Protein AF-A0A7S9LL76-F1 (afdb_monomer_lite)

Radius of gyration: 12.49 Å; chains: 1; bounding box: 30×31×32 Å

Structure (mmCIF, N/CA/C/O backbone):
data_AF-A0A7S9LL76-F1
#
_entry.id   AF-A0A7S9LL76-F1
#
loop_
_atom_site.group_PDB
_atom_site.id
_atom_site.type_symbol
_atom_site.label_atom_id
_atom_site.label_alt_id
_atom_site.label_comp_id
_atom_site.label_asym_id
_atom_site.label_entity_id
_atom_site.label_seq_id
_atom_site.pdbx_PDB_ins_code
_atom_site.Cartn_x
_atom_site.Cartn_y
_atom_site.Cartn_z
_atom_site.occupancy
_atom_site.B_iso_or_equiv
_atom_site.auth_seq_id
_atom_site.auth_comp_id
_atom_site.auth_asym_id
_atom_site.auth_atom_id
_atom_site.pdbx_PDB_model_num
ATOM 1 N N . MET A 1 1 ? -9.385 0.356 19.859 1.00 45.59 1 MET A N 1
ATOM 2 C CA . MET A 1 1 ? -9.387 0.904 18.490 1.00 45.59 1 MET A CA 1
ATOM 3 C C . MET A 1 1 ? -7.946 0.902 18.036 1.00 45.59 1 MET A C 1
ATOM 5 O O . MET A 1 1 ? -7.124 1.498 18.719 1.00 45.59 1 MET A O 1
ATOM 9 N N . THR A 1 2 ? -7.626 0.110 17.017 1.00 56.16 2 THR A N 1
ATOM 10 C CA . THR A 1 2 ? -6.292 0.042 16.408 1.00 56.16 2 THR A CA 1
ATOM 11 C C . THR A 1 2 ? -5.939 1.434 15.894 1.00 56.16 2 THR A C 1
ATOM 13 O O . THR A 1 2 ? -6.780 2.080 15.281 1.00 56.16 2 THR A O 1
ATOM 16 N N . GLU A 1 3 ? -4.748 1.934 16.206 1.00 63.91 3 GLU A N 1
ATOM 17 C CA . GLU A 1 3 ? -4.321 3.264 15.769 1.00 63.91 3 GLU A CA 1
ATOM 18 C C . GLU A 1 3 ? -4.212 3.286 14.238 1.00 63.91 3 GLU A C 1
ATOM 20 O O . GLU A 1 3 ? -3.368 2.599 13.661 1.00 63.91 3 GLU A O 1
ATOM 25 N N . GLU A 1 4 ? -5.089 4.043 13.578 1.00 73.75 4 GLU A N 1
ATOM 26 C CA . GLU A 1 4 ? -5.125 4.142 12.120 1.00 73.75 4 GLU A CA 1
ATOM 27 C C . GLU A 1 4 ? -4.033 5.099 11.628 1.00 73.75 4 GLU A C 1
ATOM 29 O O . GLU A 1 4 ? -4.045 6.296 11.930 1.00 73.75 4 GLU A O 1
ATOM 34 N N . TRP A 1 5 ? -3.084 4.576 10.853 1.00 86.75 5 TRP A N 1
ATOM 35 C CA . TRP A 1 5 ? -2.123 5.397 10.122 1.00 86.75 5 TRP A CA 1
ATOM 36 C C . TRP A 1 5 ? -2.677 5.740 8.741 1.00 86.75 5 TRP A C 1
ATOM 38 O O . TRP A 1 5 ? -3.417 4.968 8.136 1.00 86.75 5 TRP A O 1
ATOM 48 N N . CYS A 1 6 ? -2.295 6.893 8.214 1.00 88.56 6 CYS A N 1
ATOM 49 C CA . CYS A 1 6 ? -2.582 7.310 6.849 1.00 88.56 6 CYS A CA 1
ATOM 50 C C . CYS A 1 6 ? -1.319 7.239 5.993 1.00 88.56 6 CYS A C 1
ATOM 52 O O . CYS A 1 6 ? -0.209 7.437 6.492 1.00 88.56 6 CYS A O 1
ATOM 54 N N . PHE A 1 7 ? -1.501 6.964 4.703 1.00 90.31 7 PHE A N 1
ATOM 55 C CA . PHE A 1 7 ? -0.413 6.805 3.747 1.00 90.31 7 PHE A CA 1
ATOM 56 C C . PHE A 1 7 ? -0.667 7.624 2.479 1.00 90.31 7 PHE A C 1
ATOM 58 O O . PHE A 1 7 ? -1.651 7.399 1.769 1.00 90.31 7 PHE A O 1
ATOM 65 N N . HIS A 1 8 ? 0.220 8.575 2.192 1.00 90.50 8 HIS A N 1
ATOM 66 C CA . HIS A 1 8 ? 0.161 9.439 1.013 1.00 90.50 8 HIS A CA 1
ATOM 67 C C . HIS A 1 8 ? 1.220 9.035 -0.013 1.00 90.50 8 HIS A C 1
ATOM 69 O O . HIS A 1 8 ? 2.314 8.596 0.350 1.00 90.50 8 HIS A O 1
ATOM 75 N N . ASN A 1 9 ? 0.911 9.239 -1.293 1.00 91.81 9 ASN A N 1
ATOM 76 C CA . ASN A 1 9 ? 1.764 8.891 -2.427 1.00 91.81 9 ASN A CA 1
ATOM 77 C C . ASN A 1 9 ? 2.223 7.427 -2.378 1.00 91.81 9 ASN A C 1
ATOM 79 O O . ASN A 1 9 ? 3.394 7.138 -2.606 1.00 91.81 9 ASN A O 1
ATOM 83 N N . ALA A 1 10 ? 1.306 6.515 -2.044 1.00 92.94 10 ALA A N 1
ATOM 84 C CA . ALA A 1 10 ? 1.598 5.095 -1.949 1.00 92.94 10 A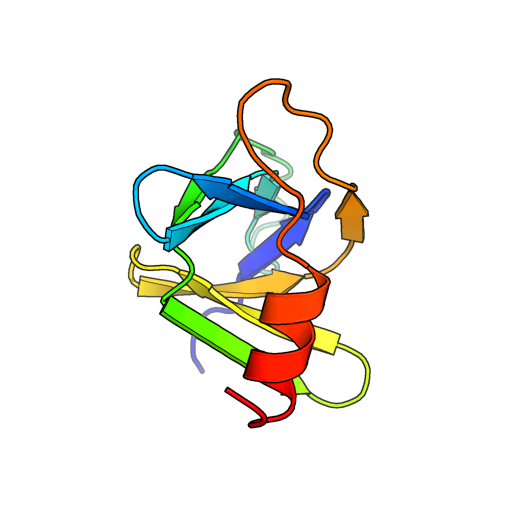LA A CA 1
ATOM 85 C C . ALA A 1 10 ? 2.014 4.543 -3.320 1.00 92.94 10 ALA A C 1
ATOM 87 O O . ALA A 1 10 ? 1.237 4.583 -4.276 1.00 92.94 10 ALA A O 1
ATOM 88 N N . VAL A 1 11 ? 3.230 4.016 -3.397 1.00 94.81 11 VAL A N 1
ATOM 89 C CA . VAL A 1 11 ? 3.774 3.304 -4.552 1.00 94.81 11 VAL A CA 1
ATOM 90 C C . VAL A 1 11 ? 3.913 1.841 -4.173 1.00 94.81 11 VAL A C 1
ATOM 92 O O . VAL A 1 11 ? 4.680 1.510 -3.273 1.00 94.81 11 VAL A O 1
ATOM 95 N N . PHE A 1 12 ? 3.190 0.969 -4.866 1.00 95.94 12 PHE A N 1
ATOM 96 C CA . PHE A 1 12 ? 3.247 -0.475 -4.657 1.00 95.94 12 PHE A CA 1
ATOM 97 C C . PHE A 1 12 ? 4.140 -1.083 -5.727 1.00 95.94 12 PHE A C 1
ATOM 99 O O . PHE A 1 12 ? 3.829 -0.973 -6.912 1.00 95.94 12 PHE A O 1
ATOM 106 N N . ALA A 1 13 ? 5.235 -1.719 -5.323 1.00 96.25 13 ALA A N 1
ATOM 107 C CA . ALA A 1 13 ? 6.187 -2.295 -6.261 1.00 96.25 13 ALA A CA 1
ATOM 108 C C . ALA A 1 13 ? 6.567 -3.725 -5.879 1.00 96.25 13 ALA A C 1
ATOM 110 O O . ALA A 1 13 ? 6.836 -4.014 -4.710 1.00 96.25 13 ALA A O 1
ATOM 111 N N . HIS A 1 14 ? 6.642 -4.605 -6.877 1.00 94.94 14 HIS A N 1
ATOM 112 C CA . HIS A 1 14 ? 7.233 -5.933 -6.723 1.00 94.94 14 HIS A CA 1
ATOM 113 C C . HIS A 1 14 ? 8.741 -5.783 -6.542 1.00 94.94 14 HIS A C 1
ATOM 115 O O . HIS A 1 14 ? 9.471 -5.543 -7.503 1.00 94.94 14 HIS A O 1
ATOM 121 N N . TRP A 1 15 ? 9.215 -5.897 -5.303 1.00 89.88 15 TRP A N 1
ATOM 122 C CA . TRP A 1 15 ? 10.621 -5.704 -4.967 1.00 89.88 15 TRP A CA 1
ATOM 123 C C . TRP A 1 15 ? 11.052 -6.611 -3.809 1.00 89.88 15 TRP A C 1
ATOM 125 O O . TRP A 1 15 ? 10.344 -6.788 -2.820 1.00 89.88 15 TRP A O 1
ATOM 135 N N . GLN A 1 16 ? 12.240 -7.212 -3.943 1.00 85.50 16 GLN A N 1
ATOM 136 C CA . GLN A 1 16 ? 12.859 -8.104 -2.952 1.00 85.50 16 GLN A CA 1
ATOM 137 C C . GLN A 1 16 ? 11.936 -9.237 -2.458 1.00 85.50 16 GLN A C 1
ATOM 139 O O . GLN A 1 16 ? 11.835 -9.491 -1.252 1.00 85.50 16 GLN A O 1
ATOM 144 N N . GLY A 1 17 ? 11.267 -9.924 -3.391 1.00 86.94 17 GLY A N 1
ATOM 145 C CA . GLY A 1 17 ? 10.483 -11.132 -3.103 1.00 86.94 17 GLY A CA 1
ATOM 146 C C . GLY A 1 17 ? 9.105 -10.883 -2.482 1.00 86.94 17 GLY A C 1
ATOM 147 O O . GLY A 1 17 ? 8.585 -11.765 -1.808 1.00 86.94 17 GLY A O 1
ATOM 148 N N . GLY A 1 18 ? 8.530 -9.696 -2.676 1.00 92.44 18 GLY A N 1
ATOM 149 C CA . GLY A 1 18 ? 7.165 -9.366 -2.269 1.00 92.44 18 GLY A CA 1
ATOM 150 C C . GLY A 1 18 ? 6.752 -7.986 -2.774 1.00 92.44 18 GLY A C 1
ATOM 151 O O . GLY A 1 18 ? 7.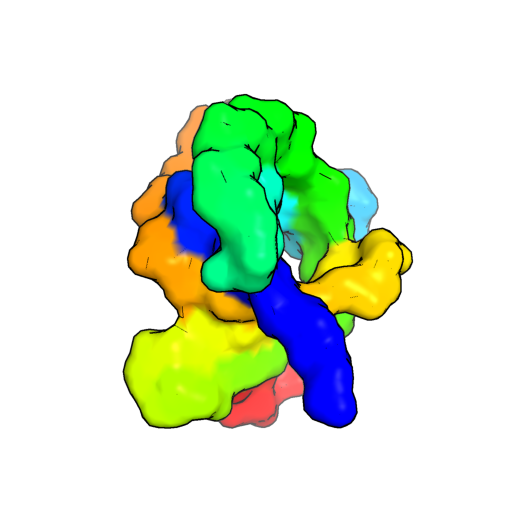467 -7.369 -3.565 1.00 92.44 18 GLY A O 1
ATOM 152 N N . ILE A 1 19 ? 5.617 -7.488 -2.291 1.00 96.06 19 ILE A N 1
ATOM 153 C CA . ILE A 1 19 ? 5.161 -6.130 -2.590 1.00 96.06 19 ILE A CA 1
ATOM 154 C C . ILE A 1 19 ? 5.700 -5.202 -1.505 1.00 96.06 19 ILE A C 1
ATOM 156 O O . ILE A 1 19 ? 5.411 -5.386 -0.324 1.00 96.06 19 ILE A O 1
ATOM 160 N N . THR A 1 20 ? 6.495 -4.212 -1.893 1.00 95.50 20 THR A N 1
ATOM 161 C CA . THR A 1 20 ? 6.940 -3.145 -0.992 1.00 95.50 20 T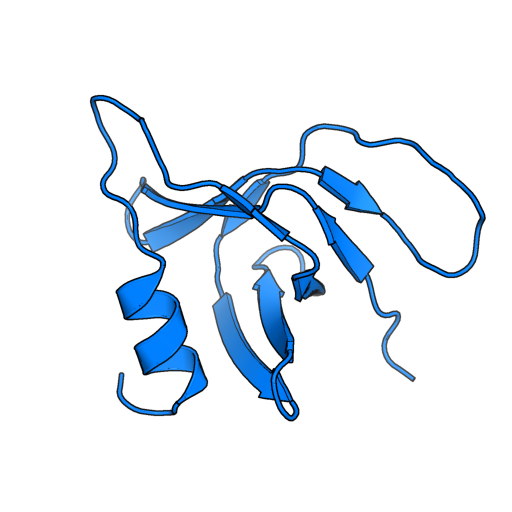HR A CA 1
ATOM 162 C C . THR A 1 20 ? 6.147 -1.881 -1.291 1.00 95.50 20 THR A C 1
ATOM 164 O O . THR A 1 20 ? 5.962 -1.521 -2.456 1.00 95.50 20 THR A O 1
ATOM 167 N N . VAL A 1 21 ? 5.666 -1.223 -0.239 1.00 94.25 21 VAL A N 1
ATOM 168 C CA . VAL A 1 21 ? 4.921 0.034 -0.321 1.00 94.25 21 VAL A CA 1
ATOM 169 C C . VAL A 1 21 ? 5.856 1.177 0.052 1.00 94.25 21 VAL A C 1
ATOM 171 O O . VAL A 1 21 ? 6.423 1.147 1.140 1.00 94.25 21 VAL A O 1
ATOM 174 N N . PHE A 1 22 ? 6.008 2.174 -0.821 1.00 92.75 22 PHE A N 1
ATOM 175 C CA . PHE A 1 22 ? 6.784 3.400 -0.582 1.00 92.75 22 PHE A CA 1
ATOM 176 C C . PHE A 1 22 ? 5.863 4.606 -0.507 1.00 92.75 22 PHE A C 1
ATOM 178 O O . PHE A 1 22 ? 4.873 4.661 -1.230 1.00 92.75 22 PHE A O 1
ATOM 185 N N . GLY A 1 23 ? 6.204 5.597 0.310 1.00 91.38 23 GLY A N 1
ATOM 186 C CA . GLY A 1 23 ? 5.521 6.889 0.322 1.00 91.38 23 GLY A CA 1
ATOM 187 C C . GLY A 1 23 ? 5.677 7.579 1.665 1.00 91.38 23 GLY A C 1
ATOM 188 O O . GLY A 1 23 ? 6.752 7.537 2.259 1.00 91.38 23 GLY A O 1
ATOM 189 N N . PHE A 1 24 ? 4.615 8.222 2.138 1.00 88.94 24 PHE A N 1
ATOM 190 C CA . PHE A 1 24 ? 4.641 9.030 3.354 1.00 88.94 24 PHE A CA 1
ATOM 191 C C . PHE A 1 24 ? 3.585 8.546 4.341 1.00 88.94 24 PHE A C 1
ATOM 193 O O . PHE A 1 24 ? 2.392 8.587 4.042 1.00 88.94 24 PHE A O 1
ATOM 200 N N . ALA A 1 25 ? 4.027 8.108 5.519 1.00 88.44 25 ALA A N 1
ATOM 201 C CA . ALA A 1 25 ? 3.161 7.632 6.590 1.00 88.44 25 ALA A CA 1
ATOM 202 C C . ALA A 1 25 ? 2.973 8.708 7.667 1.00 88.44 25 ALA A C 1
ATOM 204 O O . ALA A 1 25 ? 3.950 9.306 8.113 1.00 88.44 25 ALA A O 1
ATOM 205 N N . TYR A 1 26 ? 1.742 8.914 8.133 1.00 83.31 26 TYR A N 1
ATOM 206 C CA . TYR A 1 26 ? 1.447 9.841 9.230 1.00 83.31 26 TYR A CA 1
ATOM 207 C C . TYR A 1 26 ? 0.248 9.382 10.065 1.00 83.31 26 TYR A C 1
ATOM 209 O O . TYR A 1 26 ? -0.530 8.526 9.644 1.00 83.31 26 TYR A O 1
ATOM 217 N N . LYS A 1 27 ? 0.106 9.940 11.269 1.00 78.25 27 LYS A N 1
ATOM 218 C CA . LYS A 1 27 ? -0.951 9.592 12.225 1.00 78.25 27 LYS A CA 1
ATOM 219 C C . LYS A 1 27 ? -1.996 10.704 12.265 1.00 78.25 27 LYS A C 1
ATOM 221 O O . LYS A 1 27 ? -1.652 11.873 12.396 1.00 78.25 27 LYS A O 1
ATOM 226 N N . THR A 1 28 ? -3.272 10.350 12.180 1.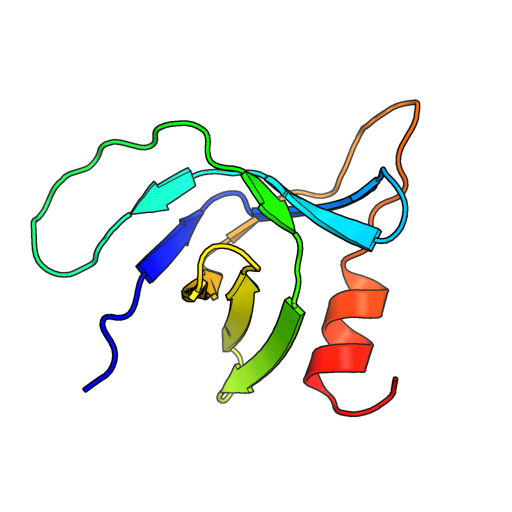00 67.62 28 THR A N 1
ATOM 227 C CA . THR A 1 28 ? -4.400 11.300 12.142 1.00 67.62 28 THR A CA 1
ATOM 228 C C . THR A 1 28 ? -4.673 12.024 13.466 1.00 67.62 28 THR A C 1
ATOM 230 O O . THR A 1 28 ? -5.494 12.931 13.479 1.00 67.62 28 THR A O 1
ATOM 233 N N . ALA A 1 29 ? -4.009 11.648 14.567 1.00 62.28 29 ALA A N 1
ATOM 234 C CA . ALA A 1 29 ? -4.300 12.147 15.915 1.00 62.28 29 ALA A CA 1
ATOM 235 C C . ALA A 1 29 ? -3.338 13.227 16.452 1.00 62.28 29 ALA A C 1
ATOM 237 O O . ALA A 1 29 ? -3.541 13.676 17.574 1.00 62.28 29 ALA A O 1
ATOM 238 N N . ASP A 1 30 ? -2.320 13.653 15.697 1.00 55.97 30 ASP A N 1
ATOM 239 C CA . ASP A 1 30 ? -1.264 14.512 16.259 1.00 55.97 30 ASP A CA 1
ATOM 240 C C . ASP A 1 30 ? -0.896 15.745 15.407 1.00 55.97 30 ASP A C 1
ATOM 242 O O . ASP A 1 30 ? 0.042 16.446 15.768 1.00 55.97 30 ASP A O 1
ATOM 246 N N . ASP A 1 31 ? -1.591 16.052 14.299 1.00 51.09 31 ASP A N 1
ATOM 247 C CA . ASP A 1 31 ? -1.273 17.210 13.420 1.00 51.09 31 ASP A CA 1
ATOM 248 C C . ASP A 1 31 ? 0.211 17.273 12.966 1.00 51.09 31 ASP A C 1
ATOM 250 O O . ASP A 1 31 ? 0.706 18.292 12.482 1.00 51.09 31 ASP A O 1
ATOM 254 N N . ILE A 1 32 ? 0.955 16.166 13.095 1.00 49.09 32 ILE A N 1
ATOM 255 C CA . ILE A 1 32 ? 2.357 16.083 12.688 1.00 49.09 32 ILE A CA 1
ATOM 256 C C . ILE A 1 32 ? 2.398 15.751 11.197 1.00 49.09 32 ILE A C 1
ATOM 258 O O . ILE A 1 32 ? 2.427 14.586 10.789 1.00 49.09 32 ILE A O 1
ATOM 262 N N . GLU A 1 33 ? 2.460 16.796 10.376 1.00 49.16 33 GLU A N 1
ATOM 263 C CA . GLU A 1 33 ? 2.978 16.730 9.011 1.00 49.16 33 GLU A CA 1
ATOM 264 C C . GLU A 1 33 ? 4.492 16.476 9.048 1.00 49.16 33 GLU A C 1
ATOM 266 O O . GLU A 1 33 ? 5.316 17.365 8.838 1.00 49.16 33 GLU A O 1
ATOM 271 N N . SER A 1 34 ? 4.892 15.237 9.316 1.00 49.72 34 SER A N 1
ATOM 272 C CA . SER A 1 34 ? 6.233 14.782 8.964 1.00 49.72 34 SER A CA 1
ATOM 273 C C . SER A 1 34 ? 6.099 13.606 8.016 1.00 49.72 34 SER A C 1
ATOM 275 O O . SER A 1 34 ? 6.092 12.448 8.428 1.00 49.72 34 SER A O 1
ATOM 277 N N . GLY A 1 35 ? 5.980 13.908 6.726 1.00 53.66 35 GLY A N 1
ATOM 278 C CA . GLY A 1 35 ? 6.219 12.927 5.682 1.00 53.66 35 GLY A CA 1
ATOM 279 C C . GLY A 1 35 ? 7.698 12.555 5.693 1.00 53.66 35 GLY A C 1
ATOM 280 O O . GLY A 1 35 ? 8.472 13.047 4.878 1.00 53.66 35 GLY A O 1
ATOM 281 N N . THR A 1 36 ? 8.119 11.702 6.620 1.00 66.44 36 THR A N 1
ATOM 282 C CA . THR A 1 36 ? 9.358 10.959 6.432 1.00 66.44 36 THR A CA 1
ATOM 283 C C . THR A 1 36 ? 9.059 9.860 5.426 1.00 66.44 36 THR A C 1
ATOM 285 O O . THR A 1 36 ? 8.026 9.191 5.503 1.00 66.44 36 THR A O 1
ATOM 288 N N . GLY A 1 37 ? 9.928 9.725 4.422 1.00 81.69 37 GLY A N 1
ATOM 289 C CA . GLY A 1 37 ? 9.820 8.630 3.468 1.00 81.69 37 GLY A CA 1
ATOM 290 C C . GLY A 1 37 ? 9.773 7.316 4.241 1.00 81.69 37 GLY A C 1
ATOM 291 O O . GLY A 1 37 ? 10.712 6.994 4.969 1.00 81.69 37 GLY A O 1
ATOM 292 N N . HIS A 1 38 ? 8.668 6.591 4.112 1.00 89.31 38 HIS A N 1
ATOM 293 C CA . HIS A 1 38 ? 8.450 5.310 4.766 1.00 89.31 38 HIS A CA 1
ATOM 294 C C . HIS A 1 38 ? 8.347 4.227 3.710 1.00 89.31 38 HIS A C 1
ATOM 296 O O . HIS A 1 38 ? 7.799 4.440 2.624 1.00 89.31 38 HIS A O 1
ATOM 302 N N . HIS A 1 39 ? 8.867 3.055 4.046 1.00 91.38 39 HIS A N 1
ATOM 303 C CA . HIS A 1 39 ? 8.617 1.862 3.270 1.00 91.38 39 HIS A CA 1
ATOM 304 C C . HIS A 1 39 ? 8.406 0.665 4.180 1.00 91.38 39 HIS A C 1
ATOM 306 O O . HIS A 1 39 ? 9.053 0.522 5.215 1.00 91.38 39 HIS A O 1
ATOM 312 N N . THR A 1 40 ? 7.487 -0.200 3.783 1.00 94.12 40 THR A N 1
ATOM 313 C CA . THR A 1 40 ? 7.181 -1.445 4.489 1.00 94.12 40 THR A CA 1
ATOM 314 C C . THR A 1 40 ? 6.774 -2.496 3.468 1.00 94.12 40 THR A C 1
ATOM 316 O O . THR A 1 40 ? 6.300 -2.156 2.379 1.00 94.12 40 THR A O 1
ATOM 319 N N . LYS A 1 41 ? 6.980 -3.776 3.780 1.00 95.88 41 LYS A N 1
ATOM 320 C CA . LYS A 1 41 ? 6.443 -4.847 2.940 1.00 95.88 41 LYS A CA 1
ATOM 321 C C . LYS A 1 41 ? 4.962 -5.009 3.237 1.00 95.88 41 LYS A C 1
ATOM 323 O O . LYS A 1 41 ? 4.539 -4.905 4.387 1.00 95.88 41 LYS A O 1
ATOM 328 N N . LEU A 1 42 ? 4.188 -5.253 2.194 1.00 95.44 42 LEU A N 1
ATOM 329 C CA . LEU A 1 42 ? 2.772 -5.537 2.301 1.00 95.44 42 LEU A CA 1
ATOM 330 C C . LEU A 1 42 ? 2.595 -6.952 2.855 1.00 95.44 42 LEU A C 1
ATOM 332 O O . LEU A 1 42 ? 3.146 -7.911 2.315 1.00 95.44 42 LEU A O 1
ATOM 336 N N . GLN A 1 43 ? 1.861 -7.050 3.957 1.00 95.25 43 GLN A N 1
ATOM 337 C CA . GLN A 1 43 ? 1.484 -8.309 4.585 1.00 95.25 43 GLN A CA 1
ATOM 338 C C . GLN A 1 43 ? 0.073 -8.726 4.168 1.00 95.25 43 GLN A C 1
ATOM 340 O O . GLN A 1 43 ? -0.140 -9.897 3.876 1.00 95.25 43 GLN A O 1
ATOM 345 N N . ASP A 1 44 ? -0.859 -7.773 4.147 1.00 94.69 44 ASP A N 1
ATOM 346 C CA . ASP A 1 44 ? -2.253 -7.989 3.761 1.00 94.69 44 ASP A CA 1
ATOM 347 C C . ASP A 1 44 ? -2.873 -6.685 3.237 1.00 94.69 44 ASP A C 1
ATOM 349 O O . ASP A 1 44 ? -2.352 -5.596 3.518 1.00 94.69 44 ASP A O 1
ATOM 353 N N . ALA A 1 45 ? -3.973 -6.776 2.496 1.00 96.00 45 ALA A N 1
ATOM 354 C CA . ALA A 1 45 ? -4.724 -5.630 1.990 1.00 96.00 45 ALA A CA 1
ATOM 355 C C . ALA A 1 45 ? -6.224 -5.922 1.961 1.00 96.00 45 ALA A C 1
ATOM 357 O O . ALA A 1 45 ? -6.632 -7.057 1.751 1.00 96.00 45 ALA A O 1
ATOM 358 N N . TRP A 1 46 ? -7.049 -4.893 2.157 1.00 96.38 46 TRP A N 1
ATOM 359 C CA . TRP A 1 46 ? -8.509 -5.006 2.088 1.00 96.38 46 TRP A CA 1
ATOM 360 C C . TRP A 1 46 ? -9.157 -3.677 1.702 1.00 96.38 46 TRP A C 1
ATOM 362 O O . TRP A 1 46 ? -8.578 -2.599 1.874 1.00 96.38 46 TRP A O 1
ATOM 372 N N . LEU A 1 47 ? -10.379 -3.759 1.177 1.00 94.81 47 LEU A N 1
ATOM 373 C CA . LEU A 1 47 ? -11.229 -2.602 0.914 1.00 94.81 47 LEU A CA 1
ATOM 374 C C . LEU A 1 47 ? -12.239 -2.414 2.053 1.00 94.81 47 LEU A C 1
ATOM 376 O O . LEU A 1 47 ? -12.920 -3.357 2.452 1.00 94.81 47 LEU A O 1
ATOM 380 N N . ASP A 1 48 ? -12.363 -1.184 2.548 1.00 92.38 48 ASP A N 1
ATOM 381 C CA . ASP A 1 48 ? -13.486 -0.744 3.386 1.00 92.38 48 ASP A CA 1
ATOM 382 C C . ASP A 1 48 ? -14.253 0.352 2.631 1.00 92.38 48 ASP A C 1
ATOM 384 O O . ASP A 1 48 ? -13.838 1.515 2.547 1.00 92.38 48 ASP A O 1
ATOM 388 N N . GLY A 1 49 ? -15.337 -0.056 1.969 1.00 90.56 49 GLY A N 1
ATOM 389 C CA . GLY A 1 49 ? -15.989 0.751 0.939 1.00 90.56 49 GLY A CA 1
ATO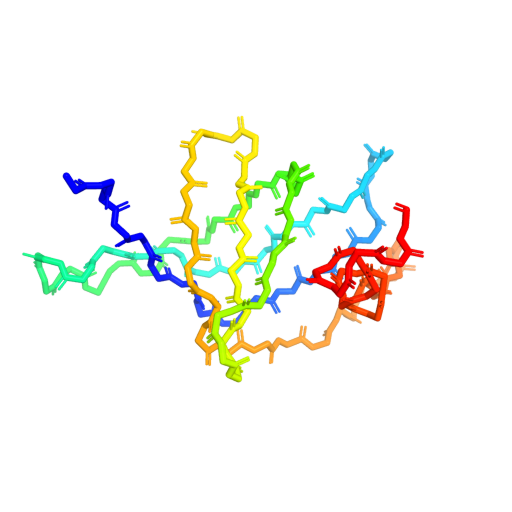M 390 C C . GLY A 1 49 ? -15.049 0.995 -0.246 1.00 90.56 49 GLY A C 1
ATOM 391 O O . GLY A 1 49 ? -14.501 0.060 -0.816 1.00 90.56 49 GLY A O 1
ATOM 392 N N . GLU A 1 50 ? -14.844 2.260 -0.611 1.00 90.06 50 GLU A N 1
ATOM 393 C CA . GLU A 1 50 ? -13.933 2.660 -1.700 1.00 90.06 50 GLU A CA 1
ATOM 394 C C . GLU A 1 50 ? -12.489 2.898 -1.221 1.00 90.06 50 GLU A C 1
ATOM 396 O O . GLU A 1 50 ? -11.636 3.372 -1.973 1.00 90.06 50 GLU A O 1
ATOM 401 N N . ARG A 1 51 ? -12.206 2.643 0.060 1.00 92.38 51 ARG A N 1
ATOM 402 C CA . ARG A 1 51 ? -10.913 2.953 0.673 1.00 92.38 51 ARG A CA 1
ATOM 403 C C . ARG A 1 51 ? -10.062 1.699 0.733 1.00 92.38 51 ARG A C 1
ATOM 405 O O . ARG A 1 51 ? -10.467 0.704 1.325 1.00 92.38 51 ARG A O 1
ATOM 412 N N . LEU A 1 52 ? -8.857 1.790 0.183 1.00 95.56 52 LEU A N 1
ATOM 413 C CA . LEU A 1 52 ? -7.849 0.748 0.310 1.00 95.56 52 LEU A CA 1
ATOM 414 C C . LEU A 1 52 ? -7.110 0.882 1.641 1.00 95.56 52 LEU A C 1
ATOM 416 O O . LEU A 1 52 ? -6.595 1.953 1.980 1.00 95.56 52 LEU A O 1
ATOM 420 N N . TYR A 1 53 ? -7.023 -0.233 2.351 1.00 95.06 53 TYR A N 1
ATOM 421 C CA . TYR A 1 53 ? -6.205 -0.408 3.536 1.00 95.06 53 TYR A CA 1
ATOM 422 C C . TYR A 1 53 ? -5.164 -1.494 3.281 1.00 95.06 53 TYR A C 1
ATOM 424 O O . TYR A 1 53 ? -5.391 -2.417 2.498 1.00 95.06 53 TYR A O 1
ATOM 432 N N . PHE A 1 54 ? -4.019 -1.385 3.947 1.00 95.19 54 PHE A N 1
ATOM 433 C CA . PHE A 1 54 ? -3.032 -2.456 3.976 1.00 95.19 54 PHE A CA 1
ATOM 434 C C . PHE A 1 54 ? -2.403 -2.598 5.358 1.00 95.19 54 PHE A C 1
ATOM 436 O O . PHE A 1 54 ? -2.245 -1.622 6.101 1.00 95.19 54 PHE A O 1
ATOM 443 N N . GLN A 1 55 ? -2.011 -3.823 5.685 1.00 95.12 55 GLN A N 1
ATOM 444 C CA . GLN A 1 55 ? -1.154 -4.119 6.819 1.00 95.12 55 GLN A CA 1
ATOM 445 C C . GLN A 1 55 ? 0.290 -4.218 6.335 1.00 95.12 55 GLN A C 1
ATOM 447 O O . GLN A 1 55 ? 0.605 -4.982 5.420 1.00 95.12 55 GLN A O 1
ATOM 452 N N . GLY A 1 56 ? 1.171 -3.426 6.938 1.00 94.00 56 GLY A N 1
ATOM 453 C CA . GLY A 1 56 ? 2.606 -3.538 6.725 1.00 94.00 56 GLY A CA 1
ATOM 454 C C . GLY A 1 56 ? 3.229 -4.588 7.645 1.00 94.00 56 GLY A C 1
ATOM 455 O O . GLY A 1 56 ? 2.752 -4.829 8.756 1.00 94.00 56 GLY A O 1
ATOM 456 N N . THR A 1 57 ? 4.355 -5.164 7.229 1.00 94.81 57 THR A N 1
ATOM 457 C CA . THR A 1 57 ? 5.161 -6.076 8.065 1.00 94.81 57 THR A CA 1
ATOM 458 C C . THR A 1 57 ? 5.788 -5.398 9.290 1.00 94.81 57 THR A C 1
ATOM 460 O O . THR A 1 57 ? 6.347 -6.063 10.155 1.00 94.81 57 THR A O 1
ATOM 463 N N . ASP A 1 58 ? 5.703 -4.071 9.373 1.00 90.62 58 ASP A N 1
ATOM 464 C CA . ASP A 1 58 ? 6.031 -3.267 10.553 1.00 90.62 58 ASP A CA 1
ATOM 465 C C . ASP A 1 58 ? 4.917 -3.279 11.620 1.00 90.62 58 ASP A C 1
ATOM 467 O O . ASP A 1 58 ? 5.011 -2.576 12.627 1.00 90.62 58 ASP A O 1
ATOM 471 N N . GLY A 1 59 ? 3.868 -4.085 11.418 1.00 89.75 59 GLY A N 1
ATOM 472 C CA . GLY A 1 59 ? 2.774 -4.292 12.368 1.00 89.75 59 GLY A CA 1
ATOM 473 C C . GLY A 1 59 ? 1.736 -3.172 12.372 1.00 89.75 59 GLY A C 1
ATOM 474 O O . GLY A 1 59 ? 0.845 -3.165 13.222 1.00 89.75 59 GLY A O 1
ATOM 475 N N . ARG A 1 60 ? 1.835 -2.220 11.438 1.00 89.88 60 ARG A N 1
ATOM 476 C CA . ARG A 1 60 ? 0.940 -1.063 11.337 1.00 89.88 60 ARG A CA 1
ATOM 477 C C . ARG A 1 60 ? -0.101 -1.272 10.247 1.00 89.88 60 ARG A C 1
ATOM 479 O O . ARG A 1 60 ? 0.155 -1.902 9.224 1.00 89.88 60 ARG A O 1
ATOM 486 N N . THR A 1 61 ? -1.288 -0.725 10.487 1.00 92.69 61 THR A N 1
ATOM 487 C CA . THR A 1 61 ? -2.367 -0.660 9.499 1.00 92.69 61 THR A CA 1
ATOM 488 C C . THR A 1 61 ? -2.433 0.739 8.925 1.00 92.69 61 THR A C 1
ATOM 490 O O . THR A 1 61 ? -2.480 1.721 9.671 1.00 92.69 61 THR A O 1
ATOM 493 N N . TYR A 1 62 ? -2.463 0.808 7.602 1.00 92.12 62 TYR A N 1
ATOM 494 C CA . TYR A 1 62 ? -2.428 2.043 6.849 1.00 92.12 62 TYR A CA 1
ATOM 495 C C . TYR A 1 62 ? -3.663 2.175 5.975 1.00 92.12 62 TYR A C 1
ATOM 497 O O . TYR A 1 62 ? -3.970 1.289 5.181 1.00 92.12 62 TYR A O 1
ATOM 505 N N . ARG A 1 63 ? -4.324 3.325 6.066 1.00 93.56 63 ARG A N 1
ATOM 506 C CA . ARG A 1 63 ? -5.287 3.783 5.073 1.00 93.56 63 ARG A CA 1
ATOM 507 C C . ARG A 1 63 ? -4.548 4.481 3.939 1.00 93.56 63 ARG A C 1
ATOM 509 O O . ARG A 1 63 ? -3.843 5.468 4.167 1.00 93.56 63 ARG A O 1
ATOM 516 N N . VAL A 1 64 ? -4.756 4.023 2.712 1.00 93.88 64 VAL A N 1
ATOM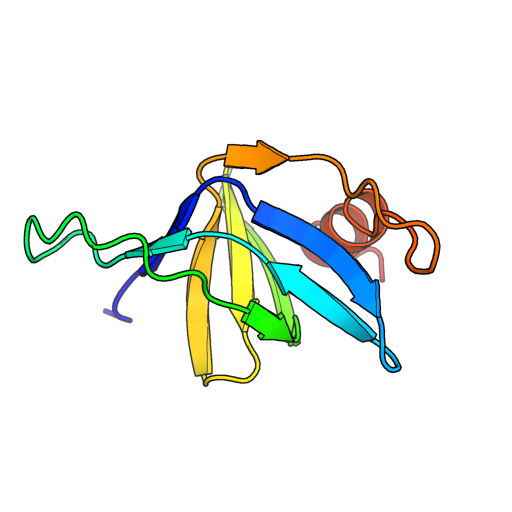 517 C CA . VAL A 1 64 ? -4.204 4.661 1.515 1.00 93.88 64 VAL A CA 1
ATOM 518 C C . VAL A 1 64 ? -5.054 5.876 1.166 1.00 93.88 64 VAL A C 1
ATOM 520 O O . VAL A 1 64 ? -6.260 5.769 0.949 1.00 93.88 64 VAL A O 1
ATOM 523 N N . LEU A 1 65 ? -4.423 7.044 1.118 1.00 91.88 65 LEU A N 1
ATOM 524 C CA . LEU A 1 65 ? -5.088 8.296 0.756 1.00 91.88 65 LEU A CA 1
ATOM 525 C C . LEU A 1 65 ? -4.850 8.680 -0.698 1.00 91.88 65 LEU A C 1
ATOM 527 O O . LEU A 1 65 ? -5.725 9.248 -1.343 1.00 91.88 65 LEU A O 1
ATOM 531 N N . SER A 1 66 ? -3.670 8.362 -1.217 1.00 91.69 66 SER A N 1
ATOM 532 C CA . SER A 1 66 ? -3.322 8.583 -2.613 1.00 91.69 66 SER A CA 1
ATOM 533 C C . SER A 1 66 ? -2.287 7.565 -3.067 1.00 91.69 66 SER A C 1
ATOM 535 O O . SER A 1 66 ? -1.473 7.079 -2.279 1.00 91.69 66 SER A O 1
ATOM 537 N N . ARG A 1 67 ? -2.336 7.252 -4.360 1.00 92.81 67 ARG A N 1
ATOM 538 C CA . ARG A 1 67 ? -1.445 6.320 -5.046 1.00 92.81 67 ARG A CA 1
ATOM 539 C C . ARG A 1 67 ? -0.596 7.078 -6.054 1.00 92.81 67 ARG A C 1
ATOM 541 O O . ARG A 1 67 ? -1.101 7.960 -6.746 1.00 92.81 67 ARG A O 1
ATOM 548 N N . VAL A 1 68 ? 0.647 6.644 -6.208 1.00 93.06 68 VAL A N 1
ATOM 549 C CA . VAL A 1 68 ? 1.496 6.983 -7.351 1.00 93.06 68 VAL A CA 1
ATOM 550 C C . VAL A 1 68 ? 1.897 5.678 -8.036 1.00 93.06 68 VAL A C 1
ATOM 552 O O . VAL A 1 68 ? 2.190 4.686 -7.373 1.00 93.06 68 VAL A O 1
ATOM 555 N N . LYS A 1 69 ? 1.852 5.656 -9.370 1.00 91.06 69 LYS A N 1
ATOM 556 C CA . LYS A 1 69 ? 2.288 4.490 -10.144 1.00 91.06 69 LYS A CA 1
ATOM 557 C C . LYS A 1 69 ? 3.792 4.292 -9.950 1.00 91.06 69 LYS A C 1
ATOM 559 O O . LYS A 1 69 ? 4.542 5.264 -10.029 1.00 91.06 69 LYS A O 1
ATOM 564 N N . ALA A 1 70 ? 4.220 3.057 -9.718 1.00 86.06 70 ALA A N 1
ATOM 565 C CA . ALA A 1 70 ? 5.635 2.729 -9.661 1.00 86.06 70 ALA A CA 1
ATOM 566 C C . ALA A 1 70 ? 6.295 2.995 -11.020 1.00 86.06 70 ALA A C 1
ATOM 568 O O . ALA A 1 70 ? 5.828 2.514 -12.054 1.00 86.06 70 ALA A O 1
ATOM 569 N N . ASP A 1 71 ? 7.383 3.758 -10.990 1.00 86.69 71 ASP A N 1
ATOM 570 C CA . ASP A 1 71 ? 8.230 4.066 -12.143 1.00 86.69 71 ASP A CA 1
ATOM 571 C C . ASP A 1 71 ? 9.689 3.780 -11.773 1.00 86.69 71 ASP A C 1
ATOM 573 O O . ASP A 1 71 ? 10.545 4.661 -11.706 1.00 86.69 71 ASP A O 1
ATOM 577 N N . PHE A 1 72 ? 9.942 2.525 -11.400 1.00 83.31 72 PHE A N 1
ATOM 578 C CA . PHE A 1 72 ? 11.277 2.036 -11.085 1.00 83.31 72 PHE A CA 1
ATOM 579 C C . PHE A 1 72 ? 11.795 1.202 -12.263 1.00 83.31 72 PHE A C 1
ATOM 581 O O . PHE A 1 72 ? 11.049 0.375 -12.785 1.00 83.31 72 PHE A O 1
ATOM 588 N N . PRO A 1 73 ? 13.072 1.346 -12.660 1.00 83.75 73 PRO A N 1
ATOM 589 C CA . PRO A 1 73 ? 13.644 0.539 -13.740 1.00 83.75 73 PRO A CA 1
ATOM 590 C C . PRO A 1 73 ? 13.682 -0.960 -13.399 1.00 83.75 73 PRO A C 1
ATOM 592 O O . PRO A 1 73 ? 13.568 -1.795 -14.293 1.00 83.75 73 PRO A O 1
ATOM 595 N N . ASP A 1 74 ? 13.783 -1.292 -12.107 1.00 86.12 74 ASP A N 1
ATOM 596 C CA . ASP A 1 74 ? 14.039 -2.655 -11.626 1.00 86.12 74 ASP A CA 1
ATOM 597 C C . ASP A 1 74 ? 12.849 -3.276 -10.868 1.00 86.12 74 ASP A C 1
ATOM 599 O O . ASP A 1 74 ? 12.981 -4.358 -10.293 1.00 86.12 74 ASP A O 1
ATOM 603 N N . ALA A 1 75 ? 11.696 -2.599 -10.815 1.00 88.69 75 ALA A N 1
ATOM 604 C CA . ALA A 1 75 ? 10.524 -3.079 -10.083 1.00 88.69 75 ALA A CA 1
ATOM 605 C C . ALA A 1 75 ? 9.216 -2.716 -10.798 1.00 88.69 75 ALA A C 1
ATOM 607 O O . ALA A 1 75 ? 8.990 -1.565 -11.168 1.00 88.69 75 ALA A O 1
ATOM 608 N N . ALA A 1 76 ? 8.338 -3.707 -10.966 1.00 92.06 76 ALA A N 1
ATOM 609 C CA . ALA A 1 76 ? 7.032 -3.524 -11.594 1.00 92.06 76 ALA A CA 1
ATOM 610 C C . ALA A 1 76 ? 6.007 -2.946 -10.605 1.00 92.06 76 ALA A C 1
ATOM 612 O O . ALA A 1 76 ? 6.031 -3.290 -9.421 1.00 92.06 76 ALA A O 1
ATOM 613 N N . ASP A 1 77 ? 5.082 -2.118 -11.105 1.00 93.88 77 ASP A N 1
ATOM 614 C CA . ASP A 1 77 ? 3.901 -1.689 -10.344 1.00 93.88 77 ASP A CA 1
ATOM 615 C C . ASP A 1 77 ? 3.084 -2.916 -9.932 1.00 93.88 77 ASP A C 1
ATOM 617 O O . ASP A 1 77 ? 2.795 -3.787 -10.752 1.00 93.88 77 ASP A O 1
ATOM 621 N N . ALA A 1 78 ? 2.743 -2.983 -8.651 1.00 95.56 78 ALA A N 1
ATOM 622 C CA . ALA A 1 78 ? 2.042 -4.112 -8.055 1.00 95.56 78 ALA A CA 1
ATOM 623 C C . ALA A 1 78 ? 0.603 -3.763 -7.653 1.00 95.56 78 ALA A C 1
ATOM 625 O O . ALA A 1 78 ? -0.053 -4.555 -6.983 1.00 95.56 78 ALA A O 1
ATOM 626 N N . TYR A 1 79 ? 0.098 -2.577 -8.011 1.00 95.31 79 TYR A N 1
ATOM 627 C CA . TYR A 1 79 ? -1.179 -2.107 -7.477 1.00 95.31 79 TYR A CA 1
ATOM 628 C C . TYR A 1 79 ? -2.361 -2.990 -7.880 1.00 95.31 79 TYR A C 1
ATOM 630 O O . TYR A 1 79 ? -3.224 -3.252 -7.049 1.00 95.31 79 TYR A O 1
ATOM 638 N N . ASP A 1 80 ? -2.389 -3.490 -9.116 1.00 94.75 80 ASP A N 1
ATOM 639 C CA . ASP A 1 80 ? -3.470 -4.376 -9.563 1.00 94.75 80 ASP A CA 1
ATOM 640 C C . ASP A 1 80 ? -3.474 -5.704 -8.789 1.00 94.75 80 ASP A C 1
ATOM 642 O O . ASP A 1 80 ? -4.534 -6.271 -8.539 1.00 94.75 80 ASP A O 1
ATOM 646 N N . ASP A 1 81 ? -2.309 -6.190 -8.357 1.00 95.00 81 ASP A N 1
ATOM 647 C CA . ASP A 1 81 ? -2.217 -7.388 -7.518 1.00 95.00 81 ASP A CA 1
ATOM 648 C C . ASP A 1 81 ? -2.642 -7.098 -6.074 1.00 95.00 81 ASP A C 1
ATOM 650 O O . ASP A 1 81 ? -3.298 -7.930 -5.448 1.00 95.00 81 ASP A O 1
ATOM 654 N N . VAL A 1 82 ? -2.349 -5.896 -5.566 1.00 95.31 82 VAL A N 1
ATOM 655 C CA . VAL A 1 82 ? -2.863 -5.425 -4.269 1.00 95.31 82 VAL A CA 1
ATOM 656 C C . VAL A 1 82 ? -4.384 -5.300 -4.291 1.00 95.31 82 VAL A C 1
ATOM 658 O O . VAL A 1 82 ? -5.027 -5.682 -3.319 1.00 95.31 82 VAL A O 1
ATOM 661 N N . LEU A 1 83 ? -4.974 -4.810 -5.385 1.00 95.38 83 LEU A N 1
ATOM 662 C CA . LEU A 1 83 ? -6.430 -4.750 -5.525 1.00 95.38 83 LEU A CA 1
ATOM 663 C C . LEU A 1 83 ? -7.053 -6.144 -5.531 1.00 95.38 83 LEU A C 1
ATOM 665 O O . LEU A 1 83 ? -7.970 -6.384 -4.753 1.00 95.38 83 LEU A O 1
ATOM 669 N N . LYS A 1 84 ? -6.508 -7.082 -6.315 1.00 94.12 84 LYS A N 1
ATOM 670 C CA . LYS A 1 84 ? -6.976 -8.476 -6.288 1.00 94.12 84 LYS A CA 1
ATOM 671 C C . LYS A 1 84 ? -6.896 -9.060 -4.880 1.00 94.12 84 LYS A C 1
ATOM 673 O O . LYS A 1 84 ? -7.833 -9.721 -4.450 1.00 94.12 84 LYS A O 1
ATOM 678 N N . MET A 1 85 ? -5.802 -8.812 -4.155 1.00 93.56 85 MET A N 1
ATOM 679 C CA . MET A 1 85 ? -5.657 -9.269 -2.769 1.00 93.56 85 MET A CA 1
ATOM 680 C C . MET A 1 85 ? -6.745 -8.663 -1.881 1.00 93.56 85 MET A C 1
ATOM 682 O O . MET A 1 85 ? -7.417 -9.390 -1.156 1.00 93.56 85 MET A O 1
ATOM 686 N N . ALA A 1 86 ? -6.977 -7.356 -2.007 1.00 94.12 86 ALA A N 1
ATOM 687 C CA . ALA A 1 86 ? -7.981 -6.633 -1.239 1.00 94.12 86 ALA A CA 1
ATOM 688 C C . ALA A 1 86 ? -9.427 -7.057 -1.538 1.00 94.12 86 ALA A C 1
ATOM 690 O O . ALA A 1 86 ? -10.299 -6.925 -0.679 1.00 94.12 86 ALA A O 1
ATOM 691 N N . GLU A 1 87 ? -9.671 -7.585 -2.735 1.00 93.06 87 GLU A N 1
ATOM 692 C CA . GLU A 1 87 ? -10.939 -8.178 -3.161 1.00 93.06 87 GLU A CA 1
ATOM 693 C C . GLU A 1 87 ? -11.062 -9.672 -2.789 1.00 93.06 87 GLU A C 1
ATOM 695 O O . GLU A 1 87 ? -12.097 -10.285 -3.051 1.00 93.06 87 GLU A O 1
ATOM 700 N N . GLY A 1 88 ? -10.033 -10.271 -2.175 1.00 86.06 88 GLY A N 1
ATOM 701 C CA . GLY A 1 88 ? -10.002 -11.694 -1.818 1.00 86.06 88 GLY A CA 1
ATOM 702 C C . GLY A 1 88 ? -9.813 -12.635 -3.015 1.00 86.06 88 GLY A C 1
ATOM 703 O O . GLY A 1 88 ? -10.287 -13.770 -2.991 1.00 86.06 88 GLY A O 1
ATOM 704 N N . LEU A 1 89 ? -9.164 -12.159 -4.081 1.00 73.12 89 LEU A N 1
ATOM 705 C CA . LEU A 1 89 ? -8.958 -12.868 -5.351 1.00 73.12 89 LEU A CA 1
ATOM 706 C C . LEU A 1 89 ? -7.549 -13.479 -5.505 1.00 73.12 89 LEU A C 1
ATOM 708 O O . LEU A 1 89 ? -7.205 -13.921 -6.605 1.00 73.12 89 LEU A O 1
ATOM 712 N N . VAL A 1 90 ? -6.732 -13.476 -4.445 1.00 62.56 90 VAL A N 1
ATOM 713 C CA . VAL A 1 90 ? -5.335 -13.964 -4.421 1.00 62.56 90 VAL A CA 1
ATOM 714 C C . VAL A 1 90 ? -5.185 -15.139 -3.467 1.00 62.56 90 VAL A C 1
ATOM 716 O O . VAL A 1 90 ? -5.827 -15.108 -2.395 1.00 62.56 90 VAL A O 1
#

pLDDT: mean 86.25, std 13.33, range [45.59, 96.38]

Foldseek 3Di:
DAFEKEFEAWFWWDPDNATKTWGFIDGPPPPDPDRDIDIFGFPAWADDDPWIWTQGPVRHIYIYPDYDYDDDPPIHGCVVVRVCRRVVND

Organism: NCBI:txid47880

Secondary structure (DSSP, 8-state):
----EEEEEEEEEEETTEEEEEEEEEETTS------EEEEEEEEEEEETTEEEEEETTS-EEEE--B----BTTB-B-HHHHHHHHTT--

Sequence (90 aa):
MTEEWCFHNAVFAHWQGGITVFGFAYKTADDIESGTGHHTKLQDAWLDGERLYFQGTDGRTYRVLSRVKADFPDAADAYDDVLKMAEGLV